Protein AF-A0A7C3Y7Q8-F1 (afdb_monomer_lite)

Foldseek 3Di:
DDDDDDDDVVVCVVCVVVVHHPLRVVCVVDVDDVVVSVVVVVVVVVVVVVVVVVPDPPPPPVDPPD

Radius of gyration: 15.86 Å; chains: 1; bounding box: 41×35×33 Å

Sequence (66 aa):
MSTSVYIPERLVEEINRRGLGLVDLITSMLEIDPKTVVEARVELAEKYLKEASIGEKLPVSPFSFL

pLDDT: mean 78.83, std 14.57, range [43.22, 94.81]

Structure (mmCIF, N/CA/C/O backbone):
data_AF-A0A7C3Y7Q8-F1
#
_entry.id   AF-A0A7C3Y7Q8-F1
#
loop_
_atom_site.group_PDB
_atom_site.id
_atom_site.type_symbol
_atom_site.label_atom_id
_atom_site.label_alt_id
_atom_site.label_comp_id
_atom_site.label_asym_id
_atom_site.label_entity_id
_atom_site.label_seq_id
_atom_site.pdbx_PDB_ins_code
_atom_site.Cartn_x
_atom_site.Cartn_y
_atom_site.Cartn_z
_atom_site.occupancy
_atom_site.B_iso_or_equiv
_atom_site.auth_seq_id
_atom_site.auth_comp_id
_atom_site.auth_asym_id
_atom_site.auth_atom_id
_atom_site.pdbx_PDB_model_num
ATOM 1 N N . MET A 1 1 ? 15.794 7.497 9.237 1.00 43.50 1 MET A N 1
ATOM 2 C CA . MET A 1 1 ? 15.085 8.795 9.234 1.00 43.50 1 MET A CA 1
ATOM 3 C C . MET A 1 1 ? 13.745 8.572 8.562 1.00 43.50 1 MET A C 1
ATOM 5 O O . MET A 1 1 ? 13.742 8.018 7.474 1.00 43.50 1 MET A O 1
ATOM 9 N N . SER A 1 2 ? 12.631 8.904 9.212 1.00 59.66 2 SER A N 1
ATOM 10 C CA . SER A 1 2 ? 11.298 8.802 8.605 1.00 59.66 2 SER A CA 1
ATOM 11 C C . SER A 1 2 ? 10.963 10.120 7.912 1.0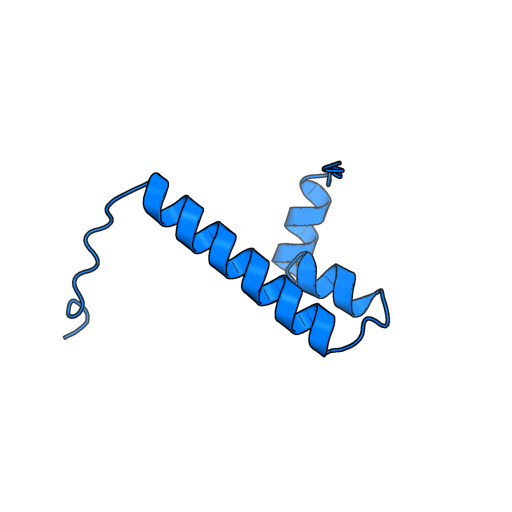0 59.66 2 SER A C 1
ATOM 13 O O . SER A 1 2 ? 10.824 11.141 8.585 1.00 59.66 2 SER A O 1
ATOM 15 N N . THR A 1 3 ? 10.850 10.103 6.587 1.00 77.75 3 THR A N 1
ATOM 16 C CA . THR A 1 3 ? 10.380 11.252 5.806 1.00 77.75 3 THR A CA 1
ATOM 17 C C . THR A 1 3 ? 8.870 11.139 5.652 1.00 77.75 3 THR A C 1
ATOM 19 O O . THR A 1 3 ? 8.383 10.142 5.126 1.00 77.75 3 THR A O 1
ATOM 22 N N . SER A 1 4 ? 8.123 12.138 6.118 1.00 81.56 4 SER A N 1
ATOM 23 C CA . SER A 1 4 ? 6.689 12.247 5.852 1.00 81.56 4 SER A CA 1
ATOM 24 C C . SER A 1 4 ? 6.448 13.185 4.671 1.00 81.56 4 SER A C 1
ATOM 26 O O . SER A 1 4 ? 7.121 14.204 4.516 1.00 81.56 4 SER A O 1
ATOM 28 N N . VAL A 1 5 ? 5.482 12.831 3.826 1.00 82.69 5 VAL A N 1
ATOM 29 C CA . VAL A 1 5 ? 5.026 13.666 2.711 1.00 82.69 5 VAL A CA 1
ATOM 30 C C . VAL A 1 5 ? 3.597 14.086 3.014 1.00 82.69 5 VAL A C 1
ATOM 32 O O . VAL A 1 5 ? 2.746 13.243 3.293 1.00 82.69 5 VAL A O 1
ATOM 35 N N . TYR A 1 6 ? 3.335 15.390 2.985 1.00 88.19 6 TYR A N 1
ATOM 36 C CA . TYR A 1 6 ? 1.976 15.905 3.084 1.00 88.19 6 TYR A CA 1
ATOM 37 C C . TYR A 1 6 ? 1.281 15.773 1.727 1.00 88.19 6 TYR A C 1
ATOM 39 O O . TYR A 1 6 ? 1.787 16.272 0.721 1.00 88.19 6 TYR A O 1
ATOM 47 N N . ILE A 1 7 ? 0.117 15.122 1.710 1.00 87.81 7 ILE A N 1
ATOM 48 C CA . ILE A 1 7 ? -0.723 14.988 0.518 1.00 87.81 7 ILE A CA 1
ATOM 49 C C . ILE A 1 7 ? -2.005 15.800 0.749 1.00 87.81 7 ILE A C 1
ATOM 51 O O . ILE A 1 7 ? -2.723 15.516 1.708 1.00 87.81 7 ILE A O 1
ATOM 55 N N . PRO A 1 8 ? -2.314 16.798 -0.100 1.00 93.69 8 PRO A N 1
ATOM 56 C CA . PRO A 1 8 ? -3.561 17.553 -0.009 1.00 93.69 8 PRO A CA 1
ATOM 57 C C . PRO A 1 8 ? -4.805 16.653 -0.079 1.00 93.69 8 PRO A C 1
ATOM 59 O O . PRO A 1 8 ? -4.912 15.827 -0.986 1.00 93.69 8 PRO A O 1
ATOM 62 N N . GLU A 1 9 ? -5.785 16.873 0.804 1.00 93.38 9 GLU A N 1
ATOM 63 C CA . GLU A 1 9 ? -7.023 16.069 0.872 1.00 93.38 9 GLU A CA 1
ATOM 64 C C . GLU A 1 9 ? -7.765 15.988 -0.463 1.00 93.38 9 GLU A C 1
ATOM 66 O O . GLU A 1 9 ? -8.161 14.903 -0.877 1.00 93.38 9 GLU A O 1
ATOM 71 N N . ARG A 1 10 ? -7.862 17.101 -1.202 1.00 94.81 10 ARG A N 1
ATOM 72 C CA . ARG A 1 10 ? -8.512 17.122 -2.525 1.00 94.81 10 ARG A CA 1
ATOM 73 C C . ARG A 1 10 ? -7.910 16.119 -3.514 1.00 94.81 10 ARG A C 1
ATOM 75 O O . ARG A 1 10 ? -8.620 15.618 -4.380 1.00 94.81 10 ARG A O 1
ATOM 82 N N . LEU A 1 11 ? -6.608 15.835 -3.412 1.00 91.00 11 LEU A N 1
ATOM 83 C CA . LEU A 1 11 ? -5.972 14.813 -4.246 1.00 91.00 11 LEU A CA 1
ATOM 84 C C . LEU A 1 11 ? -6.351 13.411 -3.778 1.00 91.00 11 LEU A C 1
ATOM 86 O O . LEU A 1 11 ? -6.642 12.561 -4.613 1.00 91.00 11 LEU A O 1
ATOM 90 N N . VAL A 1 12 ? -6.389 13.181 -2.464 1.00 90.94 12 VAL A N 1
ATOM 91 C CA . VAL A 1 12 ? -6.819 11.900 -1.884 1.00 90.94 12 VAL A CA 1
ATOM 92 C C . VAL A 1 12 ? -8.258 11.578 -2.299 1.00 90.94 12 VAL A C 1
ATOM 94 O O . VAL A 1 12 ? -8.538 10.466 -2.742 1.00 90.94 12 VAL A O 1
ATOM 97 N N . GLU A 1 13 ? -9.156 12.559 -2.238 1.00 93.12 13 GLU A N 1
ATOM 98 C CA . GLU A 1 13 ? -10.549 12.424 -2.678 1.00 93.12 13 GLU A CA 1
ATOM 99 C C . GLU A 1 13 ? -10.663 12.065 -4.165 1.00 93.12 13 GLU A C 1
ATOM 101 O O . GLU A 1 13 ? -11.413 11.160 -4.532 1.00 93.12 13 GLU A O 1
ATOM 106 N N . GLU A 1 14 ? -9.906 12.742 -5.031 1.00 93.75 14 GLU A N 1
ATOM 107 C CA . GLU A 1 14 ? -9.900 12.482 -6.473 1.00 93.75 14 GLU A CA 1
ATOM 108 C C . GLU A 1 14 ? -9.376 11.078 -6.808 1.00 93.75 14 GLU A C 1
ATOM 110 O O . GLU A 1 14 ? -9.949 10.390 -7.654 1.00 93.75 14 GLU A O 1
ATOM 115 N N . ILE A 1 15 ? -8.307 10.648 -6.132 1.00 89.81 15 ILE A N 1
ATOM 116 C CA . ILE A 1 15 ? -7.705 9.315 -6.268 1.00 89.81 15 ILE A CA 1
ATOM 117 C C . ILE A 1 15 ? -8.733 8.240 -5.888 1.00 89.81 15 ILE A C 1
ATOM 119 O O . ILE A 1 15 ? -9.020 7.350 -6.694 1.00 89.81 15 ILE A O 1
ATOM 123 N N . ASN A 1 16 ? -9.389 8.407 -4.736 1.00 87.94 16 ASN A N 1
ATOM 124 C CA . ASN A 1 16 ? -10.446 7.508 -4.275 1.00 87.94 16 ASN A CA 1
ATOM 125 C C . ASN A 1 16 ? -11.647 7.482 -5.231 1.00 87.94 16 ASN A C 1
ATOM 127 O O . ASN A 1 16 ? -12.168 6.409 -5.535 1.00 87.94 16 ASN A O 1
ATOM 131 N N . ARG A 1 17 ? -12.074 8.637 -5.767 1.00 93.75 17 ARG A N 1
ATOM 132 C CA . ARG A 1 17 ? -13.193 8.716 -6.727 1.00 93.75 17 ARG A CA 1
ATOM 133 C C . ARG A 1 17 ? -12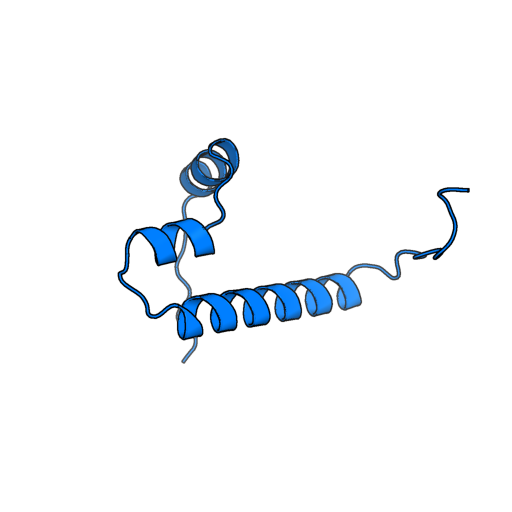.917 7.935 -8.013 1.00 93.75 17 ARG A C 1
ATOM 135 O O . ARG A 1 17 ? -13.853 7.475 -8.662 1.00 93.75 17 ARG A O 1
ATOM 142 N N . ARG A 1 18 ? -11.645 7.778 -8.384 1.00 89.94 18 ARG A N 1
ATOM 143 C CA . ARG A 1 18 ? -11.204 6.986 -9.543 1.00 89.94 18 ARG A CA 1
ATOM 144 C C . ARG A 1 18 ? -11.008 5.502 -9.223 1.00 89.94 18 ARG A C 1
ATOM 146 O O . ARG A 1 18 ? -10.611 4.757 -10.113 1.00 89.94 18 ARG A O 1
ATOM 153 N N . GLY A 1 19 ? -11.279 5.074 -7.988 1.00 86.50 19 GLY A N 1
ATOM 154 C CA . GLY A 1 19 ? -11.082 3.695 -7.543 1.00 86.50 19 GLY A CA 1
ATOM 155 C C . GLY A 1 19 ? -9.611 3.302 -7.401 1.00 86.50 19 GLY A C 1
ATOM 156 O O . GLY A 1 19 ? -9.295 2.117 -7.455 1.00 86.50 19 GLY A O 1
ATOM 157 N N . LEU A 1 20 ? -8.715 4.281 -7.257 1.00 84.81 20 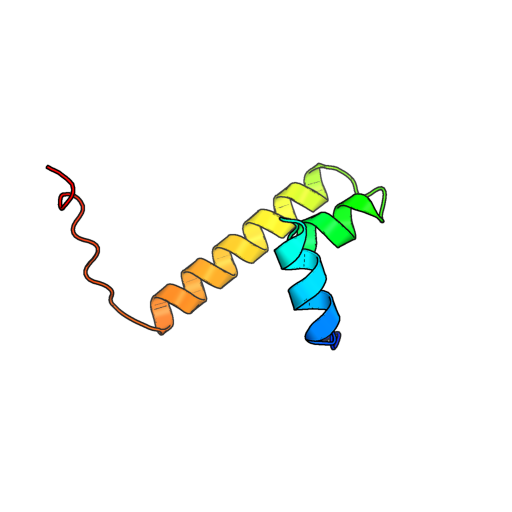LEU A N 1
ATOM 158 C CA . LEU A 1 20 ? -7.283 4.061 -7.073 1.00 84.81 20 LEU A CA 1
ATOM 159 C C . LEU A 1 20 ? -6.906 4.335 -5.616 1.00 84.81 20 LEU A C 1
ATOM 161 O O . LEU A 1 20 ? -7.458 5.240 -4.997 1.00 84.81 20 LEU A O 1
ATOM 165 N N . GLY A 1 21 ? -5.944 3.591 -5.076 1.00 85.12 21 GLY A N 1
ATOM 166 C CA . GLY A 1 21 ? -5.231 3.951 -3.855 1.00 85.12 21 GLY A CA 1
ATOM 167 C C . GLY A 1 21 ? -3.959 4.751 -4.151 1.00 85.12 21 GLY A C 1
ATOM 168 O O . GLY A 1 21 ? -3.440 4.751 -5.268 1.00 85.12 21 GLY A O 1
ATOM 169 N N . LEU A 1 22 ? -3.396 5.406 -3.131 1.00 83.25 22 LEU A N 1
ATOM 170 C CA . LEU A 1 22 ? -2.112 6.116 -3.254 1.00 83.25 22 LEU A CA 1
ATOM 171 C C . LEU A 1 22 ? -0.971 5.196 -3.709 1.00 83.25 22 LEU A C 1
ATOM 173 O O . LEU A 1 22 ? -0.151 5.596 -4.532 1.00 83.25 22 LEU A O 1
ATOM 177 N N . VAL A 1 23 ? -0.939 3.959 -3.205 1.00 81.50 23 VAL A N 1
ATOM 178 C CA . VAL A 1 23 ? 0.045 2.952 -3.626 1.00 81.50 23 VAL A CA 1
ATOM 179 C C . VAL A 1 23 ? -0.142 2.608 -5.104 1.00 81.50 23 VAL A C 1
ATOM 181 O O . VAL A 1 23 ? 0.838 2.561 -5.841 1.00 81.50 23 VAL A O 1
ATOM 184 N N . ASP A 1 24 ? -1.384 2.443 -5.568 1.00 80.06 24 ASP A N 1
ATOM 185 C CA . ASP A 1 24 ? -1.675 2.178 -6.983 1.00 80.06 24 ASP A CA 1
ATOM 186 C C . ASP A 1 24 ? -1.221 3.346 -7.871 1.00 80.06 24 ASP A C 1
ATOM 188 O O . ASP A 1 24 ? -0.597 3.135 -8.907 1.00 80.06 24 ASP A O 1
ATOM 192 N N . LEU A 1 25 ? -1.456 4.588 -7.435 1.00 85.25 25 LEU A N 1
ATOM 193 C CA . LEU A 1 25 ? -1.022 5.780 -8.161 1.00 85.25 25 LEU A CA 1
ATOM 194 C C . LEU A 1 25 ? 0.508 5.833 -8.295 1.00 85.25 25 LEU A C 1
ATOM 196 O O . LEU A 1 25 ? 1.024 5.974 -9.402 1.00 85.25 25 LEU A O 1
ATOM 200 N N . ILE A 1 26 ? 1.234 5.684 -7.185 1.00 83.88 26 ILE A N 1
ATOM 201 C CA . ILE A 1 26 ? 2.703 5.757 -7.159 1.00 83.88 26 ILE A CA 1
ATOM 202 C C . ILE A 1 26 ? 3.313 4.652 -8.026 1.00 83.88 26 ILE A C 1
ATOM 204 O O . ILE A 1 26 ? 4.224 4.911 -8.809 1.00 83.88 26 ILE A O 1
ATOM 208 N N . THR A 1 27 ? 2.779 3.437 -7.925 1.00 81.12 27 THR A N 1
ATOM 209 C CA . THR A 1 27 ? 3.269 2.274 -8.680 1.00 81.12 27 THR A CA 1
ATOM 210 C C . THR A 1 27 ? 2.881 2.307 -10.155 1.00 81.12 27 THR A C 1
ATOM 212 O O . THR A 1 27 ? 3.569 1.706 -10.967 1.00 81.12 27 THR A O 1
ATOM 215 N N . SER A 1 28 ? 1.830 3.044 -10.528 1.00 79.00 28 SER A N 1
ATOM 216 C CA . SER A 1 28 ? 1.500 3.302 -11.936 1.00 79.00 28 SER A CA 1
ATOM 217 C C . SER A 1 28 ? 2.389 4.367 -12.588 1.00 79.00 28 SER A C 1
ATOM 219 O O . SER A 1 28 ? 2.577 4.347 -13.801 1.00 79.00 28 SER A O 1
ATOM 221 N N . MET A 1 29 ? 2.917 5.313 -11.801 1.00 81.25 29 MET A N 1
ATOM 222 C CA . MET A 1 29 ? 3.742 6.423 -12.298 1.00 81.25 29 MET A CA 1
ATOM 223 C C . MET A 1 29 ? 5.226 6.085 -12.365 1.00 81.25 29 MET A C 1
ATOM 225 O O . MET A 1 29 ? 5.953 6.627 -13.194 1.00 81.25 29 MET A O 1
ATOM 229 N N . LEU A 1 30 ? 5.684 5.242 -11.451 1.00 77.50 30 LEU A N 1
ATOM 230 C CA . LEU A 1 30 ? 7.064 4.811 -11.376 1.00 77.50 30 LEU A CA 1
ATOM 231 C C . LEU A 1 30 ? 7.113 3.390 -11.933 1.00 77.50 30 LEU A C 1
ATOM 233 O O . LEU A 1 30 ? 6.337 2.550 -11.490 1.00 77.50 30 LEU A O 1
ATOM 237 N N . GLU A 1 31 ? 8.016 3.113 -12.877 1.00 80.81 31 GLU A N 1
ATOM 238 C CA . GLU A 1 31 ? 8.308 1.757 -13.379 1.00 80.81 31 GLU A CA 1
ATOM 239 C C . GLU A 1 31 ? 8.987 0.911 -12.281 1.00 80.81 31 GLU A C 1
ATOM 241 O O . GLU A 1 31 ? 10.127 0.466 -12.398 1.00 80.81 31 GLU A O 1
ATOM 246 N N . ILE A 1 32 ? 8.303 0.760 -11.149 1.00 82.81 32 ILE A N 1
ATOM 247 C CA . ILE A 1 32 ? 8.757 0.025 -9.980 1.00 82.81 32 ILE A CA 1
ATOM 248 C C . ILE A 1 32 ? 8.654 -1.460 -10.294 1.00 82.81 32 ILE A C 1
ATOM 250 O O . ILE A 1 32 ? 7.681 -1.933 -10.884 1.00 82.81 32 ILE A O 1
ATOM 254 N N . ASP A 1 33 ? 9.665 -2.204 -9.860 1.00 86.88 33 ASP A N 1
ATOM 255 C CA . ASP A 1 33 ? 9.663 -3.652 -9.966 1.00 86.88 33 ASP A CA 1
ATOM 256 C C . ASP A 1 33 ? 8.416 -4.251 -9.263 1.00 86.88 33 ASP A C 1
ATOM 258 O O . ASP A 1 33 ? 8.077 -3.852 -8.142 1.00 86.88 33 ASP A O 1
ATOM 262 N N . PRO A 1 34 ? 7.736 -5.241 -9.870 1.00 81.94 34 PRO A N 1
ATOM 263 C CA . PRO A 1 34 ? 6.546 -5.853 -9.283 1.00 81.94 34 PRO A CA 1
ATOM 264 C C . PRO A 1 34 ? 6.738 -6.392 -7.857 1.00 81.94 34 PRO A C 1
ATOM 266 O O . PRO A 1 34 ? 5.791 -6.369 -7.070 1.00 81.94 34 PRO A O 1
ATOM 269 N N . LYS A 1 35 ? 7.941 -6.856 -7.493 1.00 89.19 35 LYS A N 1
ATOM 270 C CA . LYS A 1 35 ? 8.244 -7.354 -6.142 1.00 89.19 35 LYS A CA 1
ATOM 271 C C . LYS A 1 35 ? 8.126 -6.239 -5.105 1.00 89.19 35 LYS A C 1
ATOM 273 O O . LYS A 1 35 ? 7.447 -6.420 -4.099 1.00 89.19 35 LYS A O 1
ATOM 278 N N . THR A 1 36 ? 8.691 -5.072 -5.393 1.00 87.38 36 THR A N 1
ATOM 279 C CA . THR A 1 36 ? 8.607 -3.880 -4.541 1.00 87.38 36 THR A CA 1
ATOM 280 C C . THR A 1 36 ? 7.156 -3.418 -4.369 1.00 87.38 36 THR A C 1
ATOM 282 O O . THR A 1 36 ? 6.751 -3.044 -3.270 1.00 87.38 36 THR A O 1
ATOM 285 N N . VAL A 1 37 ? 6.334 -3.495 -5.425 1.00 84.56 37 VAL A N 1
ATOM 286 C CA . VAL A 1 37 ? 4.893 -3.182 -5.340 1.00 84.56 37 VAL A CA 1
ATOM 287 C C . VAL A 1 37 ? 4.175 -4.110 -4.358 1.00 84.56 37 VAL A C 1
ATOM 289 O O . VAL A 1 37 ? 3.370 -3.652 -3.546 1.00 84.56 37 VAL A O 1
ATOM 292 N N . VAL A 1 38 ? 4.452 -5.414 -4.427 1.00 87.62 38 VAL A N 1
ATOM 293 C CA . VAL A 1 38 ? 3.851 -6.410 -3.527 1.00 87.62 38 VAL A CA 1
ATOM 294 C C . VAL A 1 38 ? 4.295 -6.176 -2.085 1.00 87.62 38 VAL A C 1
ATOM 296 O O . VAL A 1 38 ? 3.449 -6.156 -1.194 1.00 87.62 38 VAL A O 1
ATOM 299 N N . GLU A 1 39 ? 5.587 -5.940 -1.854 1.00 90.50 39 GLU A N 1
ATOM 300 C CA . GLU A 1 39 ? 6.135 -5.663 -0.521 1.00 90.50 39 GLU A CA 1
ATOM 301 C C . GLU A 1 39 ? 5.491 -4.417 0.107 1.00 90.50 39 GLU A C 1
ATOM 303 O O . GLU A 1 39 ? 5.019 -4.479 1.242 1.00 90.50 39 GLU A O 1
ATOM 308 N N . ALA A 1 40 ? 5.346 -3.329 -0.656 1.00 86.88 40 ALA A N 1
ATOM 309 C CA . ALA A 1 40 ? 4.687 -2.110 -0.186 1.00 86.88 40 ALA A CA 1
ATOM 310 C C . ALA A 1 40 ? 3.205 -2.328 0.178 1.00 86.88 40 ALA A C 1
ATOM 312 O O . ALA A 1 40 ? 2.702 -1.747 1.142 1.00 86.88 40 ALA A O 1
ATOM 313 N N . ARG A 1 41 ? 2.482 -3.178 -0.570 1.00 85.62 41 ARG A N 1
ATOM 314 C CA . ARG A 1 41 ? 1.090 -3.534 -0.237 1.00 85.62 41 ARG A CA 1
ATOM 315 C C . ARG A 1 41 ? 0.998 -4.351 1.050 1.00 85.62 41 ARG A C 1
ATOM 317 O O . ARG A 1 41 ? 0.071 -4.129 1.826 1.00 85.62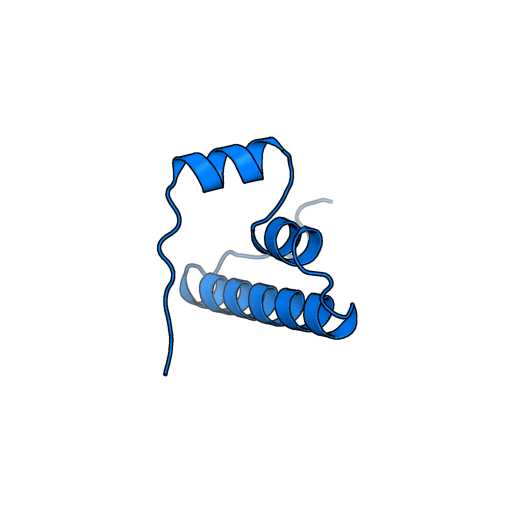 41 ARG A O 1
ATOM 324 N N . VAL A 1 42 ? 1.930 -5.278 1.275 1.00 91.81 42 VAL A N 1
ATOM 325 C CA . VAL A 1 42 ? 1.988 -6.079 2.509 1.00 91.81 42 VAL A CA 1
ATOM 326 C C . VAL A 1 42 ? 2.271 -5.180 3.709 1.00 91.81 42 VAL A C 1
ATOM 328 O O . VAL A 1 42 ? 1.522 -5.234 4.681 1.00 91.81 42 VAL A O 1
ATOM 331 N N . GLU A 1 43 ? 3.260 -4.290 3.611 1.00 91.44 43 GLU A N 1
ATOM 332 C CA . GLU A 1 43 ? 3.586 -3.330 4.674 1.00 91.44 43 GLU A CA 1
ATOM 333 C C . GLU A 1 43 ? 2.370 -2.463 5.048 1.00 91.44 43 GLU A C 1
ATOM 335 O O . GLU A 1 43 ? 2.061 -2.268 6.228 1.00 91.44 43 GLU A O 1
ATOM 340 N N . LEU A 1 44 ? 1.620 -1.985 4.047 1.00 87.06 44 LEU A N 1
ATOM 341 C CA . LEU A 1 44 ? 0.406 -1.205 4.280 1.00 87.06 44 LEU A CA 1
ATOM 342 C C . LEU A 1 44 ? -0.693 -2.029 4.970 1.00 87.06 44 LEU A C 1
ATOM 344 O O . LEU A 1 44 ? -1.345 -1.538 5.892 1.00 87.06 44 LEU A O 1
ATOM 348 N N . ALA A 1 45 ? -0.893 -3.278 4.546 1.00 87.88 45 ALA A N 1
ATOM 349 C CA . ALA A 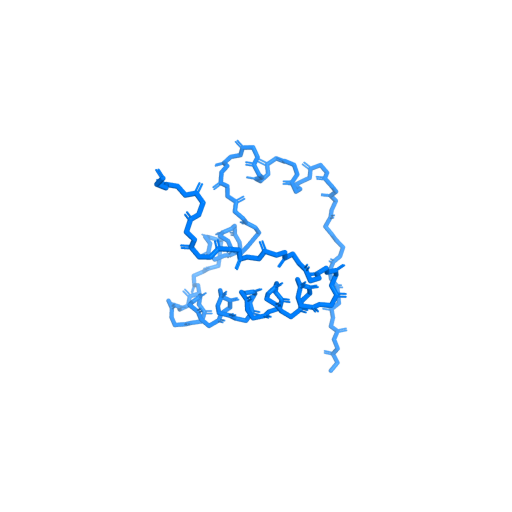1 45 ? -1.870 -4.173 5.156 1.00 87.88 45 ALA A CA 1
ATOM 350 C C . ALA A 1 45 ? -1.524 -4.480 6.622 1.00 87.88 45 ALA A C 1
ATOM 352 O O . ALA A 1 45 ? -2.398 -4.412 7.487 1.00 87.88 45 ALA A O 1
ATOM 353 N N . GLU A 1 46 ? -0.254 -4.753 6.926 1.00 91.81 46 GLU A N 1
ATOM 354 C CA . GLU A 1 46 ? 0.229 -4.972 8.293 1.00 91.81 46 GLU A CA 1
ATOM 355 C C . GLU A 1 46 ? 0.014 -3.741 9.176 1.00 91.81 46 GLU A C 1
ATOM 357 O O . GLU A 1 46 ? -0.450 -3.862 10.315 1.00 91.81 46 GLU A O 1
ATOM 362 N N . LYS A 1 47 ? 0.289 -2.543 8.645 1.00 87.75 47 LYS A N 1
ATOM 363 C CA . LYS A 1 47 ? 0.012 -1.283 9.338 1.00 87.75 47 LYS A CA 1
ATOM 364 C C . LYS A 1 47 ? -1.473 -1.154 9.681 1.00 87.75 47 LYS A C 1
ATOM 366 O O . LYS A 1 47 ? -1.789 -0.883 10.837 1.00 87.75 47 LYS A O 1
ATOM 371 N N . TYR A 1 48 ? -2.375 -1.387 8.728 1.00 85.06 48 TYR A N 1
ATOM 372 C CA . TYR A 1 48 ? -3.816 -1.304 8.980 1.00 85.06 48 TYR A CA 1
ATOM 373 C C . TYR A 1 48 ? -4.314 -2.362 9.964 1.00 85.06 48 TYR A C 1
ATOM 375 O O . TYR A 1 48 ? -5.116 -2.041 10.837 1.00 85.06 48 TYR A O 1
ATOM 383 N N . LEU A 1 49 ? -3.811 -3.598 9.891 1.00 89.00 49 LEU A N 1
ATOM 384 C CA . LEU A 1 49 ? -4.121 -4.638 10.878 1.00 89.00 49 LEU A CA 1
ATOM 385 C C . LEU A 1 49 ? -3.691 -4.213 12.285 1.00 89.00 49 LEU A C 1
ATOM 387 O O . LEU A 1 49 ? -4.444 -4.375 13.247 1.00 89.00 49 LEU A O 1
ATOM 391 N N . LYS A 1 50 ? -2.500 -3.623 12.409 1.00 87.62 50 LYS A N 1
ATOM 392 C CA . LYS A 1 50 ? -1.989 -3.107 13.677 1.00 87.62 50 LYS A CA 1
ATOM 393 C C . LYS A 1 50 ? -2.828 -1.937 14.193 1.00 87.62 50 LYS A C 1
ATOM 395 O O . LYS A 1 50 ? -3.187 -1.931 15.365 1.00 87.62 50 LYS A O 1
ATOM 400 N N . GLU A 1 51 ? -3.177 -0.975 13.347 1.00 82.56 51 GLU A N 1
ATOM 401 C CA . GLU A 1 51 ? -4.032 0.160 13.724 1.00 82.56 51 GLU A CA 1
ATOM 402 C C . GLU A 1 51 ? -5.435 -0.302 14.149 1.00 82.56 51 GLU A C 1
ATOM 404 O O . GLU A 1 51 ? -5.934 0.131 15.188 1.00 82.56 51 GLU A O 1
ATOM 409 N N . ALA A 1 52 ? -6.025 -1.261 13.429 1.00 78.62 52 ALA A N 1
ATOM 410 C CA . ALA A 1 52 ? -7.303 -1.873 13.789 1.00 78.62 52 ALA A CA 1
ATOM 411 C C . ALA A 1 52 ? -7.232 -2.610 15.137 1.00 78.62 52 ALA A C 1
ATOM 413 O O . ALA A 1 52 ? -8.144 -2.494 15.952 1.00 78.62 52 ALA A O 1
ATOM 414 N N . SER A 1 53 ? -6.124 -3.307 15.414 1.00 73.62 53 SER A N 1
ATOM 415 C CA . SER A 1 53 ? -5.916 -4.005 16.691 1.00 73.62 53 SER A CA 1
ATOM 416 C C . SER A 1 53 ? -5.804 -3.066 17.903 1.00 73.62 53 SER A C 1
ATOM 418 O O . SER A 1 53 ? -6.042 -3.491 19.032 1.00 73.62 53 SER A O 1
ATOM 420 N N . ILE A 1 54 ? -5.464 -1.793 17.673 1.00 63.91 54 ILE A N 1
ATOM 421 C CA . ILE A 1 54 ? -5.331 -0.753 18.704 1.00 63.91 54 ILE A CA 1
ATOM 422 C C . ILE A 1 54 ? -6.653 0.018 18.894 1.00 63.91 54 ILE A C 1
ATOM 424 O O . ILE A 1 54 ? -6.905 0.522 19.988 1.00 63.91 54 ILE A O 1
ATOM 428 N N . GLY A 1 55 ? -7.495 0.107 17.856 1.00 60.84 55 GLY A N 1
ATOM 429 C CA . GLY A 1 55 ? -8.684 0.967 17.822 1.00 60.84 55 GLY A CA 1
ATOM 430 C C . GLY A 1 55 ? -9.966 0.372 18.404 1.00 60.84 55 GLY A C 1
ATOM 431 O O . GLY A 1 55 ? -10.724 1.091 19.044 1.00 60.84 55 GLY A O 1
ATOM 432 N N . GLU A 1 56 ? -10.238 -0.919 18.228 1.00 51.25 56 GLU A N 1
ATOM 433 C CA . GLU A 1 56 ? -11.459 -1.514 18.770 1.00 51.25 56 GLU A CA 1
ATOM 434 C C . GLU A 1 56 ? -11.349 -3.037 18.736 1.00 51.25 56 GLU A C 1
ATOM 436 O O . GLU A 1 56 ? -11.052 -3.646 17.707 1.00 51.25 56 GLU A O 1
ATOM 441 N N . LYS A 1 57 ? -11.653 -3.680 19.864 1.00 53.78 57 LYS A N 1
ATOM 442 C CA . LYS A 1 57 ? -12.005 -5.097 19.892 1.00 53.78 57 LYS A CA 1
ATOM 443 C C . LYS A 1 57 ? -13.385 -5.229 19.237 1.00 53.78 57 LYS A C 1
ATOM 445 O O . LYS A 1 57 ? -14.372 -5.444 19.934 1.00 53.78 57 LYS A O 1
ATOM 450 N N . LEU A 1 58 ? -13.469 -5.041 17.917 1.00 53.59 58 LEU A N 1
ATOM 451 C CA . LEU A 1 58 ? -14.676 -5.369 17.167 1.00 53.59 58 LEU A CA 1
ATOM 452 C C . LEU A 1 58 ? -14.972 -6.849 17.441 1.00 53.59 58 LEU A C 1
ATOM 454 O O . LEU A 1 58 ? -14.072 -7.684 17.278 1.00 53.59 58 LEU A O 1
ATOM 458 N N . PRO A 1 59 ? -16.185 -7.209 17.890 1.00 47.19 59 PRO A N 1
ATOM 459 C CA . PRO A 1 59 ? -16.563 -8.602 18.020 1.00 47.19 59 PRO A CA 1
ATOM 460 C C . PRO A 1 59 ? -16.684 -9.176 16.607 1.00 47.19 59 PRO A C 1
ATOM 462 O O . PRO A 1 59 ? -17.750 -9.161 15.999 1.00 47.19 59 PRO A O 1
ATOM 465 N N . VAL A 1 60 ? -15.579 -9.673 16.057 1.00 56.91 60 VAL A N 1
ATOM 466 C CA . VAL A 1 60 ? -15.612 -10.500 14.853 1.00 56.91 60 VAL A CA 1
ATOM 467 C C . VAL A 1 60 ? -16.202 -11.855 15.239 1.00 56.91 60 VAL A C 1
ATOM 469 O O . VAL A 1 60 ? -15.498 -12.789 15.610 1.00 56.91 60 VAL A O 1
ATOM 472 N N . SER A 1 61 ? -17.533 -11.940 15.214 1.00 51.47 61 SER A N 1
ATOM 473 C CA . SER A 1 61 ? -18.250 -13.213 15.165 1.00 51.47 61 SER A CA 1
ATOM 474 C C . SER A 1 61 ? -17.952 -13.864 13.809 1.00 51.47 61 SER A C 1
ATOM 476 O O . SER A 1 61 ? -18.303 -13.276 12.784 1.00 51.47 61 SER A O 1
ATOM 478 N N . PRO A 1 62 ? -17.347 -15.065 13.754 1.00 52.50 62 PRO A N 1
ATOM 479 C CA . PRO A 1 62 ? -17.054 -15.733 12.486 1.00 52.50 62 PR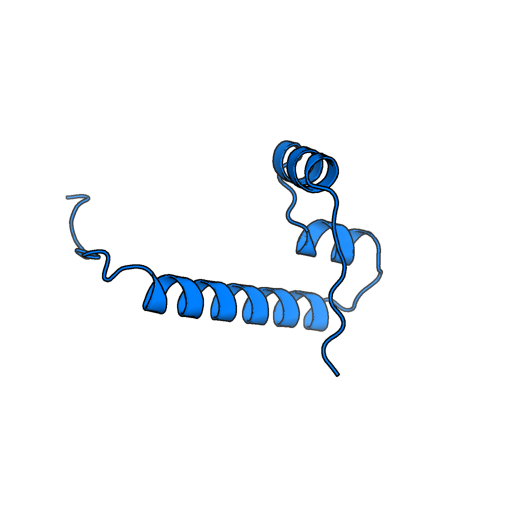O A CA 1
ATOM 480 C C . PRO A 1 62 ? -18.301 -16.231 11.726 1.00 52.50 62 PRO A C 1
ATOM 482 O O . PRO A 1 62 ? -18.147 -16.837 10.672 1.00 52.50 62 PRO A O 1
ATOM 485 N N . PHE A 1 63 ? -19.523 -16.020 12.240 1.00 56.97 63 PHE A N 1
ATOM 486 C CA . PHE A 1 63 ? -20.724 -16.728 11.769 1.00 56.97 63 PHE A CA 1
ATOM 487 C C . PHE A 1 63 ? -22.006 -15.886 11.636 1.00 56.97 63 PHE A C 1
ATOM 489 O O . PHE A 1 63 ? -23.093 -16.444 11.644 1.00 56.97 63 PHE A O 1
ATOM 496 N N . SER A 1 64 ? -21.945 -14.563 11.474 1.00 52.81 64 SER A N 1
ATOM 497 C CA . SER A 1 64 ? -23.175 -13.741 11.390 1.00 52.81 64 SER A CA 1
ATOM 498 C C . SER A 1 64 ? -23.781 -13.572 9.980 1.00 52.81 64 SER A C 1
ATOM 500 O O . SER A 1 64 ? -24.557 -12.646 9.769 1.00 52.81 64 SER A O 1
ATOM 502 N N . PHE A 1 65 ? -23.465 -14.455 9.024 1.00 57.09 65 PHE A N 1
ATOM 503 C CA . PHE A 1 65 ? -24.080 -14.475 7.679 1.00 57.09 65 PHE A CA 1
ATOM 504 C C . PHE A 1 65 ? -24.780 -15.804 7.332 1.00 57.09 65 PHE A C 1
ATOM 506 O O . PHE A 1 65 ? -25.006 -16.093 6.157 1.00 57.09 65 PHE A O 1
ATOM 513 N N . LEU A 1 66 ? -25.138 -16.600 8.341 1.00 43.22 66 LEU A N 1
ATOM 514 C CA . LEU A 1 66 ? -26.083 -17.716 8.229 1.00 43.22 66 LEU A CA 1
ATOM 515 C C . LEU A 1 66 ? -27.234 -17.489 9.209 1.00 43.22 66 LEU A C 1
ATOM 517 O O . LEU A 1 66 ? -28.369 -17.866 8.852 1.00 43.22 66 LEU A O 1
#

Secondary structure (DSSP, 8-state):
--------HHHHHHHHHTT--HHHHHHHHS---HHHHHHHHHHHHHHHHHHHHHH------TTTT-